Protein AF-A0A662GE89-F1 (afdb_monomer_lite)

pLDDT: mean 90.25, std 6.44, range [60.09, 96.25]

Foldseek 3Di:
DPPPPDPDDDFDDDPPPCRLVVLVVVQLVCLVVVDQDDRDDPDPDCSNCVVQVHRPPPDDDDRPPGPND

Structure (mmCIF, N/CA/C/O backbone):
data_AF-A0A662GE89-F1
#
_entry.id   AF-A0A662GE89-F1
#
loop_
_atom_site.group_PDB
_atom_site.id
_atom_site.type_symbol
_atom_site.label_atom_id
_atom_site.label_alt_id
_atom_site.label_comp_id
_atom_site.label_asym_id
_atom_site.label_entity_id
_atom_site.label_seq_id
_atom_site.pdbx_PDB_ins_code
_atom_site.Cartn_x
_atom_site.Cartn_y
_atom_site.Cartn_z
_atom_site.occupancy
_atom_site.B_iso_or_equiv
_atom_site.auth_seq_id
_atom_site.auth_comp_id
_atom_site.auth_asym_id
_atom_site.auth_atom_id
_atom_site.pdbx_PDB_model_num
ATOM 1 N N . MET A 1 1 ? -1.655 -12.912 9.435 1.00 60.09 1 MET A N 1
ATOM 2 C CA . MET A 1 1 ? -0.584 -11.980 9.857 1.00 60.09 1 MET A CA 1
ATOM 3 C C . MET A 1 1 ? -1.241 -10.807 10.577 1.00 60.09 1 MET A C 1
ATOM 5 O O . MET A 1 1 ? -2.142 -10.220 9.994 1.00 60.09 1 MET A O 1
ATOM 9 N N . LYS A 1 2 ? -0.889 -10.509 11.837 1.00 72.25 2 LYS A N 1
ATOM 10 C CA . LYS A 1 2 ? -1.415 -9.329 12.555 1.00 72.25 2 LYS A CA 1
ATOM 11 C C . LYS A 1 2 ? -0.549 -8.121 12.205 1.00 72.25 2 LYS A C 1
ATOM 13 O O . LYS A 1 2 ? 0.576 -8.031 12.681 1.00 72.25 2 LYS A O 1
ATOM 18 N N . LEU A 1 3 ? -1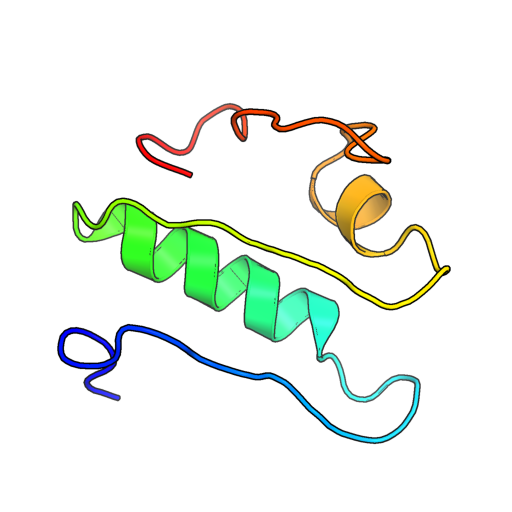.057 -7.231 11.356 1.00 82.06 3 LEU A N 1
ATOM 19 C CA . LEU A 1 3 ? -0.373 -5.984 10.982 1.00 82.06 3 LEU A CA 1
ATOM 20 C C . LEU A 1 3 ? -0.876 -4.777 11.793 1.00 82.06 3 LEU A C 1
ATOM 22 O O . LEU A 1 3 ? -0.281 -3.707 11.767 1.00 82.06 3 LEU A O 1
ATOM 26 N N . ASP A 1 4 ? -1.938 -4.975 12.569 1.00 74.00 4 ASP A N 1
ATOM 27 C CA . ASP A 1 4 ? -2.782 -3.935 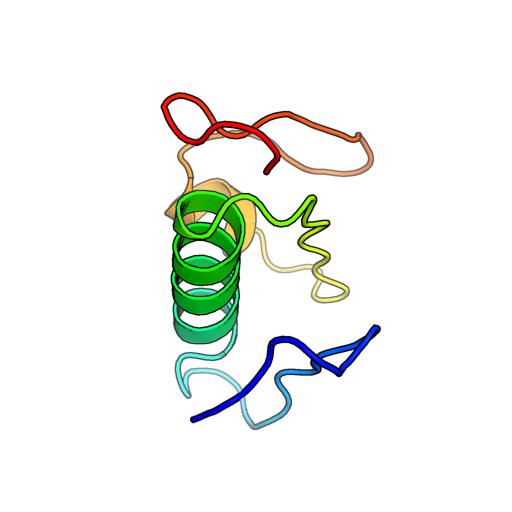13.165 1.00 74.00 4 ASP A CA 1
ATOM 28 C C . ASP A 1 4 ? -2.087 -3.079 14.242 1.00 74.00 4 ASP A C 1
ATOM 30 O O . ASP A 1 4 ? -2.615 -2.023 14.601 1.00 74.00 4 ASP A O 1
ATOM 34 N N . ASN A 1 5 ? -0.928 -3.537 14.734 1.00 85.94 5 ASN A N 1
ATOM 35 C CA . ASN A 1 5 ? -0.102 -2.882 15.756 1.00 85.94 5 ASN A CA 1
ATOM 36 C C . ASN A 1 5 ? 1.115 -2.140 15.180 1.00 85.94 5 ASN A C 1
ATOM 38 O O . ASN A 1 5 ? 1.828 -1.468 15.926 1.00 85.94 5 ASN A O 1
ATOM 42 N N . TYR A 1 6 ? 1.380 -2.254 13.878 1.00 90.44 6 TYR A N 1
ATOM 43 C CA . TYR A 1 6 ? 2.521 -1.598 13.249 1.00 90.44 6 TYR A CA 1
ATOM 44 C C . TYR A 1 6 ? 2.097 -0.268 12.635 1.00 90.44 6 TYR A C 1
ATOM 46 O O . TYR A 1 6 ? 1.122 -0.192 11.892 1.00 90.44 6 TYR A O 1
ATOM 54 N N . LYS A 1 7 ? 2.861 0.790 12.921 1.00 92.25 7 LYS A N 1
ATOM 55 C CA . LYS A 1 7 ? 2.668 2.107 12.292 1.00 92.25 7 LYS A CA 1
ATOM 56 C C . LYS A 1 7 ? 3.275 2.183 10.889 1.00 92.25 7 LYS A C 1
ATOM 58 O O . LYS A 1 7 ? 2.852 3.009 10.091 1.00 92.25 7 LYS A O 1
ATOM 63 N N . ILE A 1 8 ? 4.278 1.349 10.610 1.00 94.56 8 ILE A N 1
ATOM 64 C CA . ILE A 1 8 ? 5.011 1.315 9.343 1.00 94.56 8 ILE A CA 1
ATOM 65 C C . ILE A 1 8 ? 5.180 -0.144 8.926 1.00 94.56 8 ILE A C 1
ATOM 67 O O . ILE A 1 8 ? 5.648 -0.967 9.712 1.00 94.56 8 ILE A O 1
ATOM 71 N N . VAL A 1 9 ? 4.822 -0.443 7.679 1.00 95.00 9 VAL A N 1
ATOM 72 C CA . VAL A 1 9 ? 5.057 -1.734 7.025 1.00 95.00 9 VAL A CA 1
ATOM 73 C C . VAL A 1 9 ? 5.826 -1.452 5.739 1.00 95.00 9 VAL A C 1
ATOM 75 O O . VAL A 1 9 ? 5.362 -0.685 4.900 1.00 95.00 9 VAL A O 1
ATOM 78 N N . MET A 1 10 ? 7.013 -2.041 5.592 1.00 95.12 10 MET A N 1
ATOM 79 C CA . MET A 1 10 ? 7.885 -1.826 4.434 1.00 95.12 10 MET A CA 1
ATOM 80 C C . MET A 1 10 ? 7.990 -3.091 3.585 1.00 95.12 10 MET A C 1
ATOM 82 O O . MET A 1 10 ? 8.205 -4.184 4.104 1.00 95.12 10 MET A O 1
ATOM 86 N N . PHE A 1 11 ? 7.884 -2.921 2.267 1.00 94.38 11 PHE A N 1
ATOM 87 C CA . PHE A 1 11 ? 8.045 -3.987 1.281 1.00 94.38 11 PHE A CA 1
ATOM 88 C C . PHE A 1 11 ? 9.342 -3.766 0.497 1.00 94.38 11 PHE A C 1
ATOM 90 O O . PHE A 1 11 ? 9.422 -2.874 -0.346 1.00 94.38 11 PHE A O 1
ATOM 97 N N . CYS A 1 12 ? 10.350 -4.602 0.754 1.00 92.88 12 CYS A N 1
ATOM 98 C CA . CYS A 1 12 ? 11.685 -4.521 0.148 1.00 92.88 12 CYS A CA 1
ATOM 99 C C . CYS A 1 12 ? 12.045 -5.817 -0.598 1.00 92.88 12 CYS A C 1
ATOM 101 O O . CYS A 1 12 ? 11.493 -6.878 -0.321 1.00 92.88 12 CYS A O 1
ATOM 103 N N . GLY A 1 13 ? 12.962 -5.739 -1.569 1.00 91.88 13 GLY A N 1
ATOM 104 C CA . GLY A 1 13 ? 13.362 -6.883 -2.403 1.00 91.88 13 GLY A CA 1
ATOM 105 C C . GLY A 1 13 ? 13.743 -6.504 -3.838 1.00 91.88 13 GLY A C 1
ATOM 106 O O . GLY A 1 13 ? 13.599 -5.351 -4.252 1.00 91.88 13 GLY A O 1
ATOM 107 N N . LYS A 1 14 ? 14.206 -7.486 -4.623 1.00 91.62 14 LYS A N 1
ATOM 108 C CA . LYS A 1 14 ? 14.667 -7.298 -6.016 1.00 91.62 14 LYS A CA 1
ATOM 109 C C . LYS A 1 14 ? 13.559 -6.780 -6.952 1.00 91.62 14 LYS A C 1
ATOM 111 O O . LYS A 1 14 ? 12.372 -6.787 -6.615 1.00 91.62 14 LYS A O 1
ATOM 116 N N . ARG A 1 15 ? 13.929 -6.299 -8.143 1.00 88.19 15 ARG A N 1
ATOM 117 C CA . ARG A 1 15 ? 12.964 -5.921 -9.194 1.00 88.19 15 ARG A CA 1
ATOM 118 C C . ARG A 1 15 ? 12.128 -7.143 -9.600 1.00 88.19 15 ARG A C 1
ATOM 120 O O . ARG A 1 15 ? 12.666 -8.237 -9.706 1.00 88.19 15 ARG A O 1
ATOM 127 N N . GLY A 1 16 ? 10.823 -6.957 -9.805 1.00 88.56 16 GLY A N 1
ATOM 128 C CA . GLY A 1 16 ? 9.926 -8.007 -10.310 1.00 88.56 16 GLY A CA 1
ATOM 129 C C . GLY A 1 16 ? 9.373 -8.999 -9.277 1.00 88.56 16 GLY A C 1
ATOM 130 O O . GLY A 1 16 ? 8.539 -9.814 -9.635 1.00 88.56 16 GLY A O 1
ATOM 131 N N . VAL A 1 17 ? 9.747 -8.912 -7.994 1.00 94.38 17 VAL A N 1
ATOM 132 C CA . VAL A 1 17 ? 9.264 -9.852 -6.950 1.00 94.38 17 VAL A CA 1
ATOM 133 C C . VAL A 1 17 ? 7.858 -9.540 -6.403 1.00 94.38 17 VAL A C 1
ATOM 135 O O . VAL A 1 17 ? 7.447 -10.117 -5.405 1.00 94.38 17 VAL A O 1
ATOM 138 N N . GLY A 1 18 ? 7.130 -8.590 -7.004 1.00 93.50 18 GLY A N 1
ATOM 139 C CA . GLY A 1 18 ? 5.744 -8.274 -6.620 1.00 93.50 18 GLY A CA 1
ATOM 140 C C . GLY A 1 18 ? 5.561 -7.289 -5.455 1.00 93.50 18 GLY A C 1
ATOM 141 O O . GLY A 1 18 ? 4.474 -7.207 -4.896 1.00 93.50 18 GLY A O 1
ATOM 142 N N . LYS A 1 19 ? 6.582 -6.504 -5.084 1.00 95.31 19 LYS A N 1
ATOM 143 C CA . LYS A 1 19 ? 6.512 -5.566 -3.940 1.00 95.31 19 LYS A CA 1
ATOM 144 C C . LYS A 1 19 ? 5.341 -4.587 -4.016 1.00 95.31 19 LYS A C 1
ATOM 146 O O . LYS A 1 19 ? 4.588 -4.480 -3.057 1.00 95.31 19 LYS A O 1
ATOM 151 N N . SER A 1 20 ? 5.185 -3.893 -5.144 1.00 94.56 20 SER A N 1
ATOM 152 C CA . SER A 1 20 ? 4.118 -2.902 -5.333 1.00 94.56 20 SER A CA 1
ATOM 153 C C . SER A 1 20 ? 2.739 -3.552 -5.259 1.00 94.56 20 SER A C 1
ATOM 155 O O . SER A 1 20 ? 1.833 -2.998 -4.644 1.00 94.56 20 SER A O 1
ATOM 157 N N . THR A 1 21 ? 2.601 -4.761 -5.806 1.00 95.25 21 THR A N 1
ATOM 158 C CA . THR A 1 21 ? 1.373 -5.558 -5.735 1.00 95.25 21 THR A CA 1
ATOM 159 C C . THR A 1 21 ? 1.045 -5.938 -4.294 1.00 95.25 21 THR A C 1
ATOM 161 O O . THR A 1 21 ? -0.052 -5.654 -3.822 1.00 95.25 21 THR A O 1
ATOM 164 N N . CYS A 1 22 ? 2.003 -6.507 -3.557 1.00 95.94 22 CYS A N 1
ATOM 165 C CA . CYS A 1 22 ? 1.805 -6.895 -2.161 1.00 95.94 22 CYS A CA 1
ATOM 166 C C . CYS A 1 22 ? 1.537 -5.687 -1.254 1.00 95.94 22 CYS A C 1
ATOM 1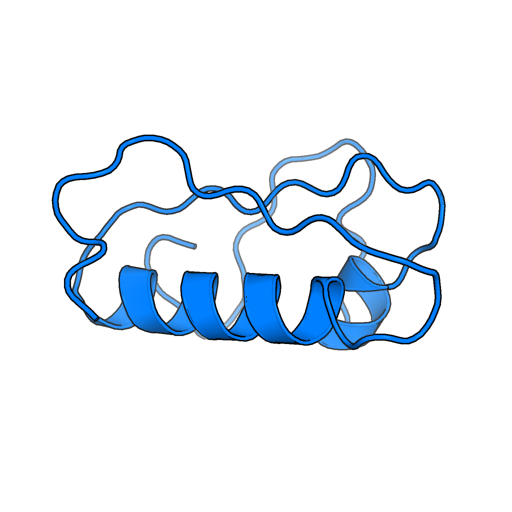68 O O . CYS A 1 22 ? 0.653 -5.757 -0.401 1.00 95.94 22 CYS A O 1
ATOM 170 N N . ALA A 1 23 ? 2.247 -4.573 -1.455 1.00 95.75 23 ALA A N 1
ATOM 171 C CA . ALA A 1 23 ? 2.026 -3.334 -0.716 1.00 95.75 23 ALA A CA 1
ATOM 172 C C . ALA A 1 23 ? 0.615 -2.780 -0.961 1.00 95.75 23 ALA A C 1
ATOM 174 O O . ALA A 1 23 ? -0.086 -2.455 -0.005 1.00 95.75 23 ALA A O 1
ATOM 175 N N . SER A 1 24 ? 0.165 -2.763 -2.219 1.00 95.38 24 SER A N 1
ATOM 176 C CA . SER A 1 24 ? -1.178 -2.306 -2.598 1.00 95.38 24 SER A CA 1
ATOM 177 C C . SER A 1 24 ? -2.269 -3.200 -2.014 1.00 95.38 24 SER A C 1
ATOM 179 O O . SER A 1 24 ? -3.188 -2.705 -1.367 1.00 95.38 24 SER A O 1
ATOM 181 N N . ALA A 1 25 ? -2.134 -4.522 -2.149 1.00 95.75 25 ALA A N 1
ATOM 182 C CA . ALA A 1 25 ? -3.077 -5.479 -1.573 1.00 95.75 25 ALA A CA 1
ATOM 183 C C . ALA A 1 25 ? -3.144 -5.368 -0.041 1.00 95.75 25 ALA A C 1
ATOM 185 O O . ALA A 1 25 ? -4.225 -5.410 0.545 1.00 95.75 25 ALA A O 1
ATOM 186 N N . THR A 1 26 ? -1.997 -5.169 0.612 1.00 95.69 26 THR A N 1
ATOM 187 C CA . THR A 1 26 ? -1.930 -4.978 2.066 1.00 95.69 26 THR A CA 1
ATOM 188 C C . THR A 1 26 ? -2.602 -3.677 2.490 1.00 95.69 26 THR A C 1
ATOM 190 O O . THR A 1 26 ? -3.330 -3.666 3.480 1.00 95.69 26 THR A O 1
ATOM 193 N N . ALA A 1 27 ? -2.398 -2.593 1.741 1.00 95.62 27 ALA A N 1
ATOM 194 C CA . ALA A 1 27 ? -3.009 -1.304 2.030 1.00 95.62 27 ALA A CA 1
ATOM 195 C C . ALA A 1 27 ? -4.540 -1.362 1.919 1.00 95.62 27 ALA A C 1
ATOM 197 O O . ALA A 1 27 ? -5.232 -0.953 2.849 1.00 95.62 27 ALA A O 1
ATOM 198 N N . VAL A 1 28 ? -5.062 -1.969 0.846 1.00 95.56 28 VAL A N 1
ATOM 199 C CA . VAL A 1 28 ? -6.505 -2.205 0.666 1.00 95.56 28 VAL A CA 1
ATOM 200 C C . VAL A 1 28 ? -7.058 -3.088 1.783 1.00 95.56 28 VAL A C 1
ATOM 202 O O . VAL A 1 28 ? -8.098 -2.776 2.360 1.00 95.56 28 VAL A O 1
ATOM 205 N N . TYR A 1 29 ? -6.352 -4.163 2.143 1.00 94.56 29 TYR A N 1
ATOM 206 C CA . TYR A 1 29 ? -6.760 -5.034 3.243 1.00 94.56 29 TYR A CA 1
ATOM 207 C C . TYR A 1 29 ? -6.851 -4.274 4.574 1.00 94.56 29 TYR A C 1
ATOM 209 O O . TYR A 1 29 ? -7.864 -4.372 5.264 1.00 94.56 29 TYR A O 1
ATOM 217 N N . LEU A 1 30 ? -5.837 -3.487 4.937 1.00 94.62 30 LEU A N 1
ATOM 218 C CA . LEU A 1 30 ? -5.833 -2.714 6.181 1.00 94.62 30 LEU A CA 1
ATOM 219 C C . LEU A 1 30 ? -6.929 -1.641 6.199 1.00 94.62 30 LEU A C 1
ATOM 221 O O . LEU A 1 30 ? -7.632 -1.510 7.203 1.00 94.62 30 LEU A O 1
ATOM 225 N N . ALA A 1 31 ? -7.126 -0.939 5.084 1.00 95.00 31 ALA A N 1
ATOM 226 C CA . ALA A 1 31 ? -8.206 0.029 4.925 1.00 95.00 31 ALA A CA 1
ATOM 227 C C . ALA A 1 31 ? -9.588 -0.633 5.079 1.00 95.00 31 ALA A C 1
ATOM 229 O O . ALA A 1 31 ? -10.430 -0.160 5.841 1.00 95.00 31 ALA A O 1
ATOM 230 N N . SER A 1 32 ? -9.784 -1.825 4.498 1.00 93.38 32 SER A N 1
ATOM 231 C CA . SER A 1 32 ? -11.011 -2.622 4.674 1.00 93.38 32 SER A CA 1
ATOM 232 C C . SER A 1 32 ? -11.278 -3.048 6.128 1.00 93.38 32 SER A C 1
ATOM 234 O O . SER A 1 32 ? -12.410 -3.360 6.492 1.00 93.38 32 SER A O 1
ATOM 236 N N . LYS A 1 33 ? -10.250 -3.039 6.987 1.00 92.81 33 LYS A N 1
ATO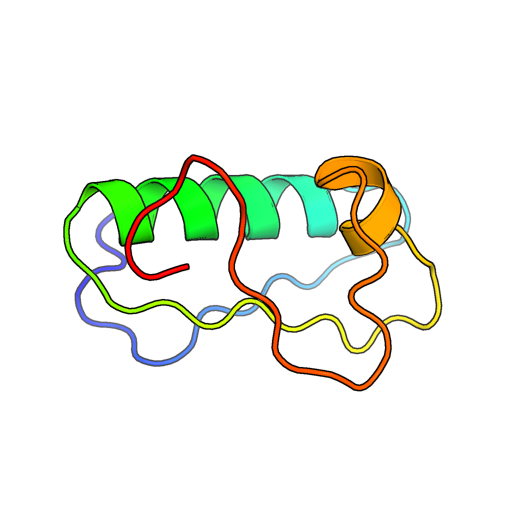M 237 C CA 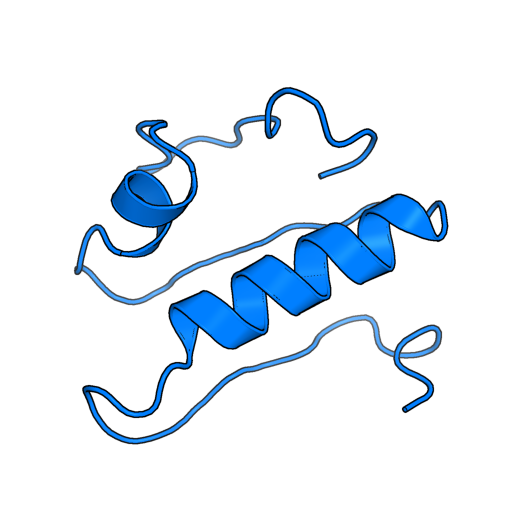. LYS A 1 33 ? -10.353 -3.283 8.435 1.00 92.81 33 LYS A CA 1
ATOM 238 C C . LYS A 1 33 ? -10.569 -2.001 9.250 1.00 92.81 33 LYS A C 1
ATOM 240 O O . LYS A 1 33 ? -10.452 -2.036 10.473 1.00 92.81 33 LYS A O 1
ATOM 245 N N . GLY A 1 34 ? -10.881 -0.881 8.594 1.00 93.25 34 GLY A N 1
ATOM 246 C CA . GLY A 1 34 ? -11.151 0.412 9.226 1.00 93.25 34 GLY A CA 1
ATOM 247 C C . GLY A 1 34 ? -9.897 1.151 9.693 1.00 93.25 34 GLY A C 1
ATOM 248 O O . GLY A 1 34 ? -9.983 2.025 10.554 1.00 93.25 34 GLY A O 1
ATOM 249 N N . LYS A 1 35 ? -8.716 0.788 9.181 1.00 93.50 35 LYS A N 1
ATOM 250 C CA . LYS A 1 35 ? -7.476 1.522 9.456 1.00 93.50 35 LYS A CA 1
ATOM 251 C C . LYS A 1 35 ? -7.325 2.653 8.445 1.00 93.50 35 LYS A C 1
ATOM 253 O O . LYS A 1 35 ? -7.562 2.450 7.264 1.00 93.50 35 LYS A O 1
ATOM 258 N N . LYS A 1 36 ? -6.843 3.810 8.900 1.00 95.12 36 LYS A N 1
ATOM 259 C CA . LYS A 1 36 ? -6.398 4.880 8.004 1.00 95.12 36 LYS A CA 1
ATOM 260 C C . LYS A 1 36 ? -4.999 4.553 7.500 1.00 95.12 36 LYS A C 1
ATOM 262 O O . LYS A 1 36 ? -4.071 4.456 8.306 1.00 95.12 36 LYS A O 1
ATOM 267 N N . VAL A 1 37 ? -4.859 4.350 6.198 1.00 96.25 37 VAL A N 1
ATOM 268 C CA . VAL A 1 37 ? -3.622 3.867 5.580 1.00 96.25 37 VAL A CA 1
ATOM 269 C C . VAL A 1 37 ? -3.074 4.923 4.634 1.00 96.25 37 VAL A C 1
ATOM 271 O O . VAL A 1 37 ? -3.822 5.584 3.929 1.00 96.25 37 VAL A O 1
ATOM 274 N N . LEU A 1 38 ? -1.750 5.069 4.619 1.00 95.88 38 LEU A N 1
ATOM 275 C CA . LEU A 1 38 ? -1.039 5.829 3.600 1.00 95.88 38 LEU A CA 1
ATOM 276 C C . LEU A 1 38 ? -0.106 4.873 2.859 1.00 95.88 38 LEU A C 1
ATOM 278 O O . LEU A 1 38 ? 0.793 4.285 3.464 1.00 95.88 38 LEU A O 1
ATOM 282 N N . LEU A 1 39 ? -0.321 4.722 1.554 1.00 95.12 39 LEU A N 1
ATOM 283 C CA . LEU A 1 39 ? 0.531 3.920 0.685 1.00 95.12 39 LEU A CA 1
ATOM 284 C C . LEU A 1 39 ? 1.516 4.827 -0.056 1.00 95.12 39 LEU A C 1
ATOM 286 O O . LEU A 1 39 ? 1.116 5.721 -0.794 1.00 95.12 39 LEU A O 1
ATOM 290 N N . VAL A 1 40 ? 2.811 4.583 0.140 1.00 93.56 40 VAL A N 1
ATOM 291 C CA . VAL A 1 40 ? 3.893 5.394 -0.434 1.00 93.56 40 VAL A CA 1
ATOM 292 C C . VAL A 1 40 ? 4.818 4.503 -1.255 1.00 93.56 40 VAL A C 1
ATOM 294 O O . VAL A 1 40 ? 5.205 3.424 -0.808 1.00 93.56 40 VAL A O 1
ATOM 297 N N . SER A 1 41 ? 5.206 4.972 -2.442 1.00 90.69 41 SER A N 1
ATOM 298 C CA . SER A 1 41 ? 6.281 4.383 -3.244 1.00 90.69 41 SER A CA 1
ATOM 299 C C . SER A 1 41 ? 7.430 5.379 -3.356 1.00 90.69 41 SER A C 1
ATOM 301 O O . SER A 1 41 ? 7.214 6.521 -3.753 1.00 90.69 41 SER A O 1
ATOM 303 N N . SER A 1 42 ? 8.646 4.944 -3.024 1.00 87.31 42 SER A N 1
ATOM 304 C CA . SER A 1 42 ? 9.882 5.691 -3.297 1.00 87.31 42 SER A CA 1
ATOM 305 C C . SER A 1 42 ? 10.537 5.302 -4.628 1.00 87.31 42 SER A C 1
ATOM 307 O O . SER A 1 42 ? 11.535 5.903 -5.018 1.00 87.31 42 SER A O 1
ATOM 309 N N . ASP A 1 43 ? 9.998 4.296 -5.324 1.00 81.12 43 ASP A N 1
ATOM 310 C CA . ASP A 1 43 ? 10.482 3.863 -6.636 1.00 81.12 43 ASP A CA 1
ATOM 311 C C . ASP A 1 43 ? 10.024 4.865 -7.717 1.00 81.12 43 ASP A C 1
ATOM 313 O O . ASP A 1 43 ? 8.840 5.220 -7.732 1.00 81.12 43 ASP A O 1
ATOM 317 N N . PRO A 1 44 ? 10.912 5.323 -8.624 1.00 75.88 44 PRO A N 1
ATOM 318 C CA . PRO A 1 44 ? 10.527 6.171 -9.752 1.00 75.88 44 PRO A CA 1
ATOM 319 C C . PRO A 1 44 ? 9.572 5.489 -10.748 1.00 75.88 44 PRO A C 1
ATOM 321 O O . PRO A 1 44 ? 8.941 6.193 -11.540 1.00 75.88 44 PRO A O 1
ATOM 324 N N . MET A 1 45 ? 9.455 4.153 -10.750 1.00 81.25 45 MET A N 1
ATOM 325 C CA . MET A 1 45 ? 8.514 3.450 -11.625 1.00 81.25 45 MET A CA 1
ATOM 326 C C . MET A 1 45 ? 7.048 3.739 -11.249 1.00 81.25 45 MET A C 1
ATOM 328 O O . MET A 1 45 ? 6.685 3.678 -10.072 1.00 81.25 45 MET A O 1
ATOM 332 N N . PRO A 1 46 ? 6.161 3.947 -12.242 1.00 81.56 46 PRO A N 1
ATOM 333 C CA . PRO A 1 46 ? 4.755 4.293 -12.027 1.00 81.56 46 PRO A CA 1
ATOM 334 C C . PRO A 1 46 ? 3.881 3.109 -11.586 1.00 81.56 46 PRO A C 1
ATOM 336 O O . PRO A 1 46 ? 2.662 3.201 -11.664 1.00 81.56 46 PRO A O 1
ATOM 339 N N . SER A 1 47 ? 4.468 2.025 -11.068 1.00 87.75 47 SER A N 1
ATOM 340 C CA . SER A 1 47 ? 3.772 0.778 -10.723 1.00 87.75 47 SER A CA 1
ATOM 341 C C . SER A 1 47 ? 2.514 0.997 -9.877 1.00 87.75 47 SER A C 1
ATOM 343 O O . SER A 1 47 ? 1.540 0.271 -10.021 1.00 87.75 47 SER A O 1
ATOM 345 N N . LEU A 1 48 ? 2.525 1.991 -8.982 1.00 89.75 48 LEU A N 1
ATOM 346 C CA . LEU A 1 48 ? 1.366 2.327 -8.157 1.00 89.75 48 LEU A CA 1
ATOM 347 C C . LEU A 1 48 ? 0.237 2.962 -8.977 1.00 89.75 48 LEU A C 1
ATOM 349 O O . LEU A 1 48 ? -0.924 2.593 -8.815 1.00 89.75 48 LEU A O 1
ATOM 353 N N . SER A 1 49 ? 0.592 3.882 -9.875 1.00 90.31 49 SER A N 1
ATOM 354 C CA . SER A 1 49 ? -0.361 4.500 -10.791 1.00 90.31 49 SER A CA 1
ATOM 355 C C . SER A 1 49 ? -1.003 3.466 -11.708 1.00 90.31 49 SER A C 1
ATOM 357 O O . SER A 1 49 ? -2.209 3.517 -11.927 1.00 90.31 49 SER A O 1
ATOM 359 N N . ASP A 1 50 ? -0.213 2.504 -12.188 1.00 91.44 50 ASP A N 1
ATOM 360 C CA . ASP A 1 50 ? -0.689 1.425 -13.055 1.00 91.44 50 ASP A CA 1
ATOM 361 C C . ASP A 1 50 ? -1.651 0.486 -12.309 1.00 91.44 50 ASP A C 1
ATOM 363 O O . ASP A 1 50 ? -2.694 0.120 -12.844 1.00 91.44 50 ASP A O 1
ATOM 367 N N . ILE A 1 51 ? -1.340 0.130 -11.054 1.00 92.38 51 ILE A N 1
ATOM 368 C CA . ILE A 1 51 ? -2.187 -0.744 -10.222 1.00 92.38 51 ILE A CA 1
ATOM 369 C C . ILE A 1 51 ? -3.552 -0.109 -9.944 1.00 92.38 51 ILE A C 1
ATOM 371 O O . ILE A 1 51 ? -4.569 -0.800 -9.990 1.00 92.38 51 ILE A O 1
ATOM 375 N N . PHE A 1 52 ? -3.580 1.186 -9.628 1.00 90.81 52 PHE A N 1
ATOM 376 C CA . PHE A 1 52 ? -4.813 1.873 -9.242 1.00 90.81 52 PHE A CA 1
ATOM 377 C C . PHE A 1 52 ? -5.509 2.598 -10.398 1.00 90.81 52 PHE A C 1
ATOM 379 O O . PHE A 1 52 ? -6.605 3.117 -10.204 1.00 90.81 52 PHE A O 1
ATOM 386 N N . GLY A 1 53 ? -4.897 2.659 -11.585 1.00 90.12 53 GLY A N 1
ATOM 387 C CA . GLY A 1 53 ? -5.415 3.429 -12.719 1.00 90.12 53 GLY A CA 1
ATOM 388 C C . GLY A 1 53 ? -5.525 4.932 -12.428 1.00 90.12 53 GLY A C 1
ATOM 389 O O . GLY A 1 53 ? -6.380 5.612 -12.990 1.00 90.12 53 GLY A O 1
ATOM 390 N N . LEU A 1 54 ? -4.699 5.454 -11.516 1.00 88.25 54 LEU A N 1
ATOM 391 C CA . LEU A 1 54 ? -4.750 6.831 -11.018 1.00 88.25 54 LEU A CA 1
ATOM 392 C C . LEU A 1 54 ? -3.347 7.432 -11.015 1.00 88.25 54 LEU A C 1
ATOM 394 O O . LEU A 1 54 ? -2.401 6.801 -10.563 1.00 88.25 54 LEU A O 1
ATOM 398 N N . ASN A 1 55 ? -3.183 8.678 -11.458 1.00 87.19 55 ASN A N 1
ATOM 399 C CA . ASN A 1 55 ? -1.881 9.340 -11.356 1.00 87.19 55 ASN A CA 1
ATOM 400 C C . ASN A 1 55 ? -1.625 9.800 -9.913 1.00 87.19 55 ASN A C 1
ATOM 402 O O . ASN A 1 55 ? -2.126 10.849 -9.516 1.00 87.19 55 ASN A O 1
ATOM 406 N N . VAL A 1 56 ? -0.829 9.044 -9.156 1.00 86.50 56 VAL A N 1
ATOM 407 C CA . VAL A 1 56 ? -0.513 9.291 -7.731 1.00 86.50 56 VAL A CA 1
ATOM 408 C C . VAL A 1 56 ? 0.814 10.035 -7.507 1.00 86.50 56 VAL A C 1
ATOM 410 O O . VAL A 1 56 ? 1.364 10.034 -6.407 1.00 86.50 56 VAL A O 1
ATOM 413 N N . LYS A 1 57 ? 1.389 10.648 -8.548 1.00 84.06 57 LYS A N 1
ATOM 414 C CA . LYS A 1 57 ? 2.735 11.230 -8.476 1.00 84.06 57 LYS A CA 1
ATOM 415 C C . LYS A 1 57 ? 2.743 12.567 -7.727 1.00 84.06 57 LYS A C 1
ATOM 417 O O . LYS A 1 57 ? 2.225 13.556 -8.229 1.00 84.06 57 LYS A O 1
ATOM 422 N N . GLY A 1 58 ? 3.406 12.599 -6.569 1.00 82.94 58 GLY A N 1
ATOM 423 C CA . GLY A 1 58 ? 3.713 13.833 -5.828 1.00 82.94 58 GLY A CA 1
ATOM 424 C C . GLY A 1 58 ? 2.539 14.462 -5.073 1.00 82.94 58 GLY A C 1
ATOM 425 O O . GLY A 1 58 ? 2.711 15.510 -4.461 1.00 82.94 58 GLY A O 1
ATOM 426 N N . GLU A 1 59 ? 1.371 13.823 -5.078 1.00 86.50 59 GLU A N 1
ATOM 427 C CA . GLU A 1 59 ? 0.150 14.325 -4.450 1.00 86.50 59 GLU A CA 1
ATOM 428 C C . GLU A 1 59 ? -0.532 13.209 -3.659 1.00 86.50 59 GLU A C 1
ATOM 430 O O . GLU A 1 59 ? -0.559 12.055 -4.091 1.00 86.50 59 GLU A O 1
ATOM 435 N N . LEU A 1 60 ? -1.128 13.560 -2.517 1.00 90.75 60 LEU A N 1
ATOM 436 C CA . LEU A 1 60 ? -2.010 12.646 -1.797 1.00 90.75 60 LEU A CA 1
ATOM 437 C C . LEU A 1 60 ? -3.314 12.488 -2.575 1.00 90.75 60 LEU A C 1
ATOM 439 O O . LEU A 1 60 ? -3.988 13.475 -2.871 1.00 90.75 60 LEU A O 1
ATOM 443 N N . LYS A 1 61 ? -3.678 11.242 -2.878 1.00 92.81 61 LYS A N 1
ATOM 444 C CA . LYS A 1 61 ? -4.930 10.910 -3.558 1.00 92.81 61 LYS A CA 1
ATOM 445 C C . LYS A 1 61 ? -5.618 9.76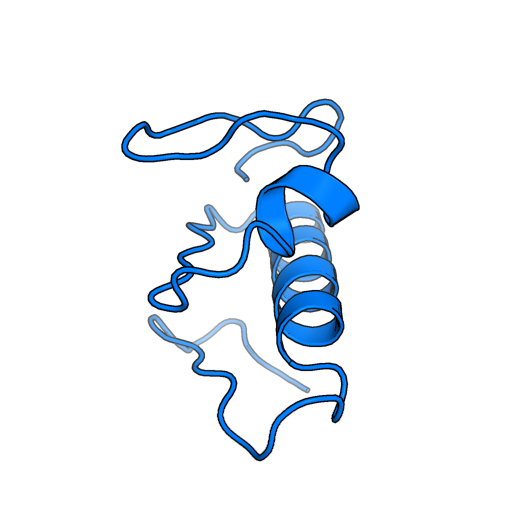8 -2.853 1.00 92.81 61 LYS A C 1
ATOM 447 O O . LYS A 1 61 ? -4.972 8.793 -2.486 1.00 92.81 61 LYS A O 1
ATOM 452 N N . HIS A 1 62 ? -6.928 9.908 -2.719 1.00 93.69 62 HIS A N 1
ATOM 453 C CA . HIS A 1 62 ? -7.768 8.821 -2.259 1.00 93.69 62 HIS A CA 1
ATOM 454 C C . HIS A 1 62 ? -7.935 7.774 -3.348 1.00 93.69 62 HIS A C 1
ATOM 456 O O . HIS A 1 62 ? -8.102 8.102 -4.527 1.00 93.69 62 HIS A O 1
ATOM 462 N N . ILE A 1 63 ? -7.918 6.510 -2.937 1.00 93.06 63 ILE A N 1
ATOM 463 C CA . ILE A 1 63 ? -8.184 5.400 -3.841 1.00 93.06 63 ILE A CA 1
ATOM 464 C C . ILE A 1 63 ? -9.695 5.199 -3.961 1.00 93.06 63 ILE A C 1
ATOM 466 O O . ILE A 1 63 ? -10.393 4.897 -2.992 1.00 93.06 63 ILE A O 1
ATOM 470 N N . ASN A 1 64 ? -10.207 5.347 -5.183 1.00 89.19 64 ASN A N 1
ATOM 471 C CA . ASN A 1 64 ? -11.628 5.168 -5.470 1.00 89.19 64 ASN A CA 1
ATOM 472 C C . ASN A 1 64 ? -12.105 3.772 -5.042 1.00 89.19 64 ASN A C 1
ATOM 474 O O . ASN A 1 64 ? -11.484 2.761 -5.362 1.00 89.19 64 ASN A O 1
ATOM 478 N N . GLY A 1 65 ? -13.232 3.718 -4.329 1.00 89.00 65 GLY A N 1
ATOM 479 C CA . GLY A 1 65 ? -13.827 2.461 -3.865 1.00 89.00 65 GLY A CA 1
ATOM 480 C C . GLY A 1 65 ? -13.185 1.856 -2.611 1.00 89.00 65 GLY A C 1
ATOM 481 O O . GLY A 1 65 ? -13.670 0.833 -2.135 1.00 89.00 65 GLY A O 1
ATOM 482 N N . VAL A 1 66 ? -12.151 2.482 -2.035 1.00 92.06 66 VAL A N 1
ATOM 483 C CA . VAL A 1 66 ? -11.532 2.040 -0.778 1.00 92.06 66 VAL A CA 1
ATOM 484 C C . VAL A 1 66 ? -11.560 3.185 0.228 1.00 92.06 66 VAL A C 1
ATOM 486 O O . VAL A 1 66 ? -10.833 4.166 0.108 1.00 92.06 66 VAL A O 1
ATOM 489 N N . LYS A 1 67 ? -12.428 3.072 1.236 1.00 91.38 67 LYS A N 1
ATOM 490 C CA . LYS A 1 67 ? -12.520 4.073 2.302 1.00 91.38 67 LYS A CA 1
ATOM 491 C C . LYS A 1 67 ? -11.217 4.099 3.112 1.00 91.38 67 LYS A C 1
ATOM 493 O O . LYS A 1 67 ? -10.703 3.042 3.458 1.00 91.38 67 LYS A O 1
ATOM 498 N N . ASP A 1 68 ? -10.748 5.297 3.461 1.00 91.12 68 ASP A N 1
ATOM 499 C CA . ASP A 1 68 ? -9.585 5.527 4.334 1.00 91.12 68 ASP A CA 1
ATOM 500 C C . ASP A 1 68 ? -8.228 5.015 3.784 1.00 91.12 68 ASP A C 1
ATOM 502 O O . ASP A 1 68 ? -7.298 4.777 4.564 1.00 91.12 68 ASP A O 1
ATOM 506 N N . LEU A 1 69 ? -8.103 4.914 2.449 1.00 93.44 69 LEU A N 1
ATOM 507 C CA . LEU A 1 69 ? -6.854 4.689 1.701 1.00 93.44 69 LEU A CA 1
ATOM 508 C C . LEU A 1 69 ? -6.538 5.848 0.742 1.00 93.44 69 LEU A C 1
ATOM 510 O O . LEU A 1 69 ? -7.488 6.421 0.150 1.00 93.44 69 LEU A O 1
#

Radius of gyration: 11.86 Å; chains: 1; bounding box: 28×26×29 Å

Sequence (69 aa):
MKLDNYKIVMFCGKRGVGKSTCASATAVYLASKGKKVLLVSSDPMPSLSDIFGLNVKGELKHINGVKDL

Secondary structure (DSSP, 8-state):
---TT-S------STTSSHHHHHHHHHHHHHHTT--------SSSTHHHHHHTS--SSS--PPTT-TT-